Protein AF-A0A5Q4DQV7-F1 (afdb_monomer)

Mean predicted aligned error: 8.83 Å

Radius of gyration: 20.92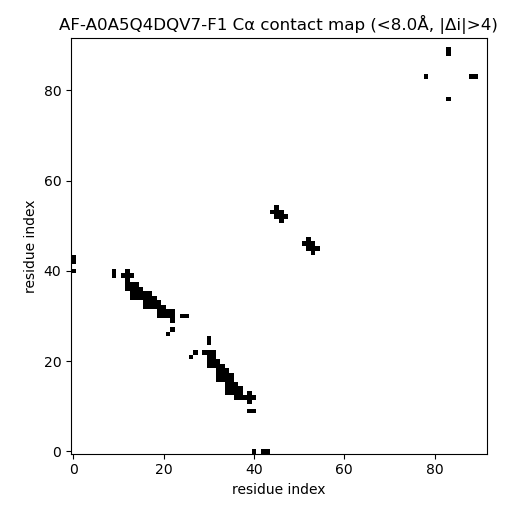 Å; Cα contacts (8 Å, |Δi|>4): 61; chains: 1; bounding box: 33×40×51 Å

Foldseek 3Di:
DDDDPC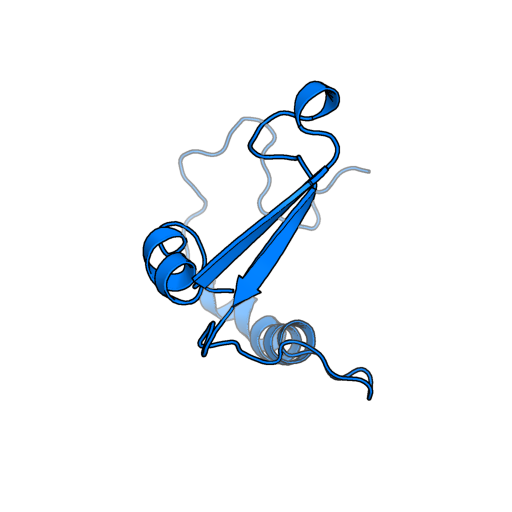CVVLCVQFPDFPDWAPCVPQNDPGIDTDTDGHPRDDDDCQADPVGDGVCVVVCVVCVVCVVVVCPPPDPDPPDDVPDDPDPVSDDD

Secondary structure (DSSP, 8-state):
---TTTHHHHGGGEEEEEEEESHHHHHHHHSEEEEEESS-------B-TTS-BHHHHHHHHHHTTHHHHHTTPPPPTTPPTT----TT----

Solvent-accessible surface area (backbone atoms only — not comparable to full-atom values): 6151 Å² total; per-residue (Å²): 124,78,65,91,84,40,64,73,65,4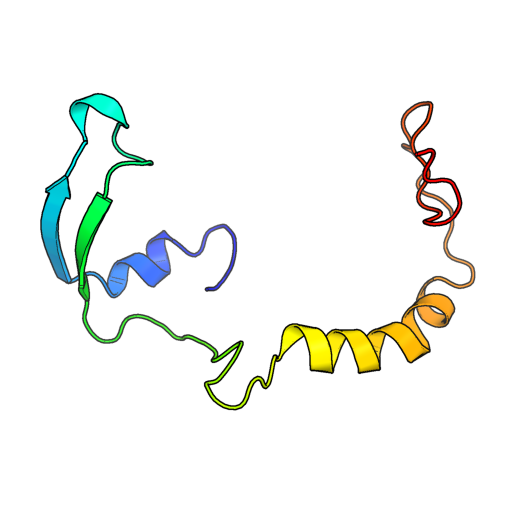6,48,69,14,52,77,42,80,78,46,76,44,57,48,88,85,51,31,89,91,64,29,50,74,43,69,44,67,54,88,60,56,89,78,78,86,51,61,55,96,87,70,52,42,51,65,61,57,50,47,57,67,44,62,80,47,49,67,69,74,53,60,90,61,78,77,77,89,83,64,55,94,90,64,70,92,52,84,85,70,69,77,131

Nearest PDB structures (foldseek):
  7xky-assembly1_B  TM=9.027E-01  e=2.583E-03  Methanocaldococcus jannaschii
  5dni-assembly2_B  TM=9.304E-01  e=2.704E-02  Methanocaldococcus jannaschii DSM 2661

Structure (mmCIF, N/CA/C/O backbone):
data_AF-A0A5Q4DQV7-F1
#
_entry.id   AF-A0A5Q4DQV7-F1
#
loop_
_atom_site.group_PDB
_atom_site.id
_atom_site.type_symbol
_atom_site.label_atom_id
_atom_site.label_alt_id
_atom_site.label_comp_id
_atom_site.label_asym_id
_atom_site.label_entity_id
_atom_site.label_seq_id
_atom_site.pdbx_PDB_ins_code
_atom_site.Cartn_x
_atom_site.Cartn_y
_atom_site.Cartn_z
_atom_site.occupancy
_atom_site.B_iso_or_equiv
_atom_site.auth_seq_id
_atom_site.auth_comp_id
_atom_site.auth_asym_id
_atom_site.auth_atom_id
_atom_site.pdbx_PDB_model_num
ATOM 1 N N . THR A 1 1 ? -3.129 -2.293 0.610 1.00 60.03 1 THR A N 1
ATOM 2 C CA . THR A 1 1 ? -1.735 -2.789 0.681 1.00 60.03 1 THR A CA 1
ATOM 3 C C . THR A 1 1 ? -1.273 -2.714 2.122 1.00 60.03 1 THR A C 1
ATOM 5 O O . THR A 1 1 ? -1.900 -2.004 2.901 1.00 60.03 1 THR A O 1
ATOM 8 N N . VAL A 1 2 ? -0.250 -3.472 2.522 1.00 62.38 2 VAL A N 1
ATOM 9 C CA . VAL A 1 2 ? 0.309 -3.312 3.875 1.00 62.38 2 VAL A CA 1
ATOM 10 C C . VAL A 1 2 ? 1.043 -1.964 3.932 1.00 62.38 2 VAL A C 1
ATOM 12 O O . VAL A 1 2 ? 1.669 -1.566 2.951 1.00 62.38 2 VAL A O 1
ATOM 15 N N . GLY A 1 3 ? 0.889 -1.225 5.033 1.00 63.91 3 GLY A N 1
ATOM 16 C CA . GLY A 1 3 ? 1.464 0.111 5.213 1.00 63.91 3 GLY A CA 1
ATOM 17 C C . GLY A 1 3 ? 2.991 0.120 5.369 1.00 63.91 3 GLY A C 1
ATOM 18 O O . GLY A 1 3 ? 3.651 -0.913 5.230 1.00 63.91 3 GLY A O 1
ATOM 19 N N . TYR A 1 4 ? 3.523 1.321 5.627 1.00 55.78 4 TYR A N 1
ATOM 20 C CA . TYR A 1 4 ? 4.936 1.715 5.737 1.00 55.78 4 TYR A CA 1
ATOM 21 C C . TYR A 1 4 ? 5.945 0.583 6.016 1.00 55.78 4 TYR A C 1
ATOM 23 O O . TYR A 1 4 ? 5.803 -0.197 6.952 1.00 55.78 4 TYR A O 1
ATOM 31 N N . GLY A 1 5 ? 7.008 0.527 5.205 1.00 64.88 5 GLY A N 1
ATOM 32 C CA . GLY A 1 5 ? 8.130 -0.410 5.368 1.00 64.88 5 GLY A CA 1
ATOM 33 C C . GLY A 1 5 ? 8.002 -1.730 4.600 1.00 64.88 5 GLY A C 1
ATOM 34 O O . GLY A 1 5 ? 9.005 -2.394 4.354 1.00 64.88 5 GLY A O 1
ATOM 35 N N . THR A 1 6 ? 6.808 -2.093 4.125 1.00 72.12 6 THR A N 1
ATOM 36 C CA . THR A 1 6 ? 6.607 -3.341 3.359 1.00 72.12 6 THR A CA 1
ATOM 37 C C . THR A 1 6 ? 6.852 -3.216 1.854 1.00 72.12 6 THR A C 1
ATOM 39 O O . THR A 1 6 ? 6.800 -4.222 1.150 1.00 72.12 6 THR A O 1
ATOM 42 N N . GLY A 1 7 ? 7.199 -2.026 1.348 1.00 75.06 7 GLY A N 1
ATOM 43 C CA . GLY A 1 7 ? 7.486 -1.805 -0.076 1.00 75.06 7 GLY A CA 1
ATOM 44 C C . GLY A 1 7 ? 8.586 -2.722 -0.627 1.00 75.06 7 GLY A C 1
ATOM 45 O O . GLY A 1 7 ? 8.435 -3.270 -1.713 1.00 75.06 7 GLY A O 1
ATOM 46 N N . ALA A 1 8 ? 9.636 -2.990 0.157 1.00 78.19 8 ALA A N 1
ATOM 47 C CA . ALA A 1 8 ? 10.696 -3.929 -0.227 1.00 78.19 8 ALA A CA 1
ATOM 48 C C . ALA A 1 8 ? 10.225 -5.398 -0.264 1.00 78.19 8 ALA A C 1
ATOM 50 O O . ALA A 1 8 ? 10.714 -6.189 -1.068 1.00 78.19 8 ALA A O 1
ATOM 51 N N . LEU A 1 9 ? 9.268 -5.776 0.590 1.00 82.38 9 LEU A N 1
ATOM 52 C CA . LEU A 1 9 ? 8.691 -7.124 0.607 1.00 82.38 9 LEU A CA 1
ATOM 53 C C . LEU A 1 9 ? 7.712 -7.319 -0.552 1.00 82.38 9 LEU A C 1
ATOM 55 O O . LEU A 1 9 ? 7.804 -8.316 -1.262 1.00 82.38 9 LEU A O 1
ATOM 59 N N . LEU A 1 10 ? 6.824 -6.349 -0.777 1.00 80.88 10 LEU A N 1
ATOM 60 C CA . LEU A 1 10 ? 5.874 -6.357 -1.891 1.00 80.88 10 LEU A CA 1
ATOM 61 C C . LEU A 1 10 ? 6.587 -6.244 -3.244 1.00 80.88 10 LEU A C 1
ATOM 63 O O . LEU A 1 10 ? 6.155 -6.865 -4.213 1.00 80.88 10 LEU A O 1
ATOM 67 N N . GLY A 1 11 ? 7.718 -5.534 -3.291 1.00 83.12 11 GLY A N 1
ATOM 68 C CA . GLY A 1 11 ? 8.582 -5.442 -4.465 1.00 83.12 11 GLY A CA 1
ATOM 69 C C . GLY A 1 11 ? 9.101 -6.795 -4.960 1.00 83.12 11 GLY A C 1
ATOM 70 O O . GLY A 1 11 ? 9.402 -6.921 -6.138 1.00 83.12 11 GLY A O 1
ATOM 71 N N . ARG A 1 12 ? 9.127 -7.845 -4.122 1.00 87.19 12 ARG A N 1
ATOM 72 C CA . ARG A 1 12 ? 9.493 -9.209 -4.558 1.00 87.19 12 ARG A CA 1
ATOM 73 C C . ARG A 1 12 ? 8.516 -9.807 -5.570 1.00 87.19 12 ARG A C 1
ATOM 75 O O . ARG A 1 12 ? 8.884 -10.734 -6.279 1.00 87.19 12 ARG A O 1
ATOM 82 N N . GLY A 1 13 ? 7.282 -9.306 -5.611 1.00 92.06 13 GLY A N 1
ATOM 83 C CA . GLY A 1 13 ? 6.294 -9.704 -6.610 1.00 92.06 13 GLY A CA 1
ATOM 84 C C . GLY A 1 13 ? 6.503 -9.042 -7.972 1.00 92.06 13 GLY A C 1
ATOM 85 O O . GLY A 1 13 ? 5.797 -9.398 -8.910 1.00 92.06 13 GLY A O 1
ATOM 86 N N . VAL A 1 14 ? 7.429 -8.083 -8.093 1.00 94.81 14 VAL A N 1
ATOM 87 C CA . VAL A 1 14 ? 7.762 -7.410 -9.352 1.00 94.81 14 VAL A CA 1
ATOM 88 C C . VAL A 1 14 ? 8.812 -8.224 -10.101 1.00 94.81 14 VAL A C 1
ATOM 90 O O . VAL A 1 14 ? 9.930 -8.392 -9.625 1.00 94.81 14 VAL A O 1
ATOM 93 N N . GLU A 1 15 ? 8.468 -8.699 -11.294 1.00 96.19 15 GLU A N 1
ATOM 94 C CA . GLU A 1 15 ? 9.400 -9.431 -12.158 1.00 96.19 15 GLU A CA 1
ATOM 95 C C . GLU A 1 15 ? 10.166 -8.498 -13.094 1.00 96.19 15 GLU A C 1
ATOM 97 O O . GLU A 1 15 ? 11.346 -8.719 -13.364 1.00 96.19 15 GLU A O 1
ATOM 102 N N . LYS A 1 16 ? 9.492 -7.468 -13.626 1.00 97.56 16 LYS A N 1
ATOM 103 C CA . LYS A 1 16 ? 10.079 -6.567 -14.621 1.00 97.56 16 LYS A CA 1
ATOM 104 C C . LYS A 1 16 ? 9.374 -5.213 -14.667 1.00 97.56 16 LYS A C 1
ATOM 106 O O . LYS A 1 16 ? 8.148 -5.146 -14.623 1.00 97.56 16 LYS A O 1
ATOM 111 N N . VAL A 1 17 ? 10.152 -4.147 -14.843 1.00 97.19 17 VAL A N 1
ATOM 112 C CA . VAL A 1 17 ? 9.649 -2.842 -15.295 1.00 97.19 17 VAL A CA 1
ATOM 113 C C . VAL A 1 17 ? 9.578 -2.866 -16.821 1.00 97.19 17 VAL A C 1
ATOM 115 O O . VAL A 1 17 ? 10.602 -3.010 -17.487 1.00 97.19 17 VAL A O 1
ATOM 118 N N . GLU A 1 18 ? 8.373 -2.778 -17.375 1.00 98.31 18 GLU A N 1
ATOM 119 C CA . GLU A 1 18 ? 8.146 -2.812 -18.825 1.00 98.31 18 GLU A CA 1
ATOM 120 C C . GLU A 1 18 ? 8.279 -1.428 -19.459 1.00 98.31 18 GLU A C 1
ATOM 122 O O . GLU A 1 18 ? 8.774 -1.314 -20.577 1.00 98.31 18 GLU A O 1
ATOM 127 N N . ALA A 1 19 ? 7.853 -0.383 -18.746 1.00 98.44 19 ALA A N 1
ATOM 128 C CA . ALA A 1 19 ? 7.949 1.001 -19.193 1.00 98.44 19 ALA A CA 1
ATOM 129 C C . ALA A 1 19 ? 7.854 1.980 -18.015 1.00 98.44 19 ALA A C 1
ATOM 131 O O . ALA A 1 19 ? 7.309 1.653 -16.956 1.00 98.44 19 ALA A O 1
ATOM 132 N N . VAL A 1 20 ? 8.352 3.198 -18.239 1.00 98.25 20 VAL A N 1
ATOM 133 C CA . VAL A 1 20 ? 8.175 4.355 -17.355 1.00 98.25 20 VAL A CA 1
ATOM 134 C C . VAL A 1 20 ? 7.748 5.542 -18.214 1.00 98.25 20 VAL A C 1
ATOM 136 O O . VAL A 1 20 ? 8.415 5.859 -19.198 1.00 98.25 20 VAL A O 1
ATOM 139 N N . HIS A 1 21 ? 6.643 6.186 -17.850 1.00 98.25 21 HIS A N 1
ATOM 140 C CA . HIS A 1 21 ? 6.110 7.361 -18.539 1.00 98.25 21 HIS A CA 1
ATOM 141 C C . HIS A 1 21 ? 6.192 8.597 -17.632 1.00 98.25 21 HIS A C 1
ATOM 143 O O . HIS A 1 21 ? 5.968 8.492 -16.426 1.00 98.25 21 HIS A O 1
ATOM 149 N N . TRP A 1 22 ? 6.490 9.760 -18.223 1.00 98.31 22 TRP A N 1
ATOM 150 C CA . TRP A 1 22 ? 6.573 11.074 -17.553 1.00 98.31 22 TRP A CA 1
ATOM 151 C C . TRP A 1 22 ? 7.663 11.209 -16.478 1.00 98.31 22 TRP A C 1
ATOM 153 O O . TRP A 1 22 ? 7.504 11.919 -15.485 1.00 98.31 22 TRP A O 1
ATOM 163 N N . ASN A 1 23 ? 8.776 10.491 -16.638 1.00 97.56 23 ASN A N 1
ATOM 164 C CA . ASN A 1 23 ? 9.872 10.530 -15.670 1.00 97.56 23 ASN A CA 1
ATOM 165 C C . ASN A 1 23 ? 10.584 11.892 -15.620 1.00 97.56 23 ASN A C 1
ATOM 167 O O . ASN A 1 23 ? 11.064 12.276 -14.559 1.00 97.56 23 ASN A O 1
ATOM 171 N N . GLU A 1 24 ? 10.666 12.616 -16.737 1.00 97.50 24 GLU A N 1
ATOM 172 C CA . GLU A 1 24 ? 11.344 13.918 -16.776 1.00 97.50 24 GLU A CA 1
ATOM 173 C C . GLU A 1 24 ? 10.522 15.001 -16.065 1.00 97.50 24 GLU A C 1
ATOM 175 O O . GLU A 1 24 ? 11.078 15.823 -15.342 1.00 97.50 24 GLU A O 1
ATOM 180 N N . GLU A 1 25 ? 9.198 14.966 -16.215 1.00 97.94 25 GLU A N 1
ATOM 181 C CA . GLU A 1 25 ? 8.277 15.962 -15.670 1.00 97.94 25 GLU A CA 1
ATOM 182 C C . GLU A 1 25 ? 7.902 15.691 -14.209 1.00 97.94 25 GLU A C 1
ATOM 184 O O . GLU A 1 25 ? 7.740 16.633 -13.434 1.00 97.94 25 GLU A O 1
ATOM 189 N N . LEU A 1 26 ? 7.742 14.416 -13.831 1.00 98.00 26 LEU A N 1
ATOM 190 C CA . LEU A 1 26 ? 7.232 14.010 -12.513 1.00 98.00 26 LEU A CA 1
ATOM 191 C C . LEU A 1 26 ? 8.305 13.384 -11.608 1.00 98.00 26 LEU A C 1
ATOM 193 O O . LEU A 1 26 ? 8.108 13.246 -10.400 1.00 98.00 26 LEU A O 1
ATOM 197 N N . GLY A 1 27 ? 9.450 12.996 -12.168 1.00 97.00 27 GLY A N 1
ATOM 198 C CA . GLY A 1 27 ? 10.506 12.308 -11.434 1.00 97.00 27 GLY A CA 1
ATOM 199 C C . GLY A 1 27 ? 10.145 10.878 -11.011 1.00 97.00 27 GLY A C 1
ATOM 200 O O . GLY A 1 27 ? 9.029 10.384 -11.186 1.00 97.00 27 GLY A O 1
ATOM 201 N N . LEU A 1 28 ? 11.121 10.207 -10.393 1.00 95.00 28 LEU A N 1
ATOM 202 C CA . LEU A 1 28 ? 11.094 8.769 -10.095 1.00 95.00 28 LEU A CA 1
ATOM 203 C C . LEU A 1 28 ? 9.837 8.304 -9.333 1.00 95.00 28 LEU A C 1
ATOM 205 O O . LEU A 1 28 ? 9.284 7.247 -9.634 1.00 95.00 28 LEU A O 1
ATOM 209 N N . ALA A 1 29 ? 9.407 9.072 -8.327 1.00 93.88 29 ALA A N 1
ATOM 210 C CA . ALA A 1 29 ? 8.360 8.661 -7.392 1.00 93.88 29 ALA A CA 1
ATOM 211 C C . ALA A 1 29 ? 6.931 8.869 -7.920 1.00 93.88 29 ALA A C 1
ATOM 213 O O . 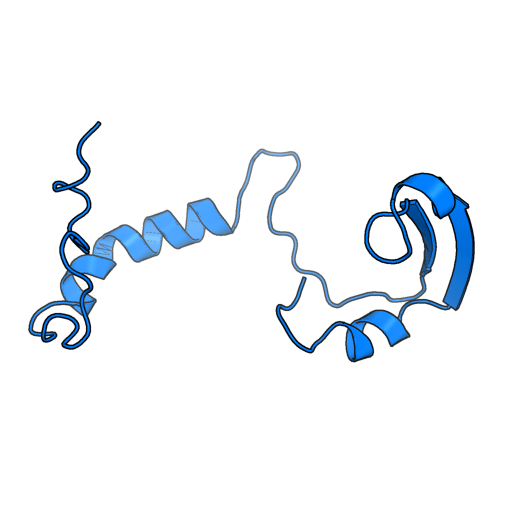ALA A 1 29 ? 6.018 8.194 -7.450 1.00 93.88 29 ALA A O 1
ATOM 214 N N . GLN A 1 30 ? 6.733 9.805 -8.853 1.00 96.81 30 GLN A N 1
ATOM 215 C CA . GLN A 1 30 ? 5.404 10.196 -9.342 1.00 96.81 30 GLN A CA 1
ATOM 216 C C . GLN A 1 30 ? 5.157 9.811 -10.807 1.00 96.81 30 GLN A C 1
ATOM 218 O O . GLN A 1 30 ? 4.012 9.857 -11.253 1.00 96.81 30 GLN A O 1
ATOM 223 N N . ALA A 1 31 ? 6.196 9.407 -11.546 1.00 98.12 31 ALA A N 1
ATOM 224 C CA . ALA A 1 31 ? 6.064 8.844 -12.886 1.00 98.12 31 ALA A CA 1
ATOM 225 C C . ALA A 1 31 ? 5.109 7.635 -12.917 1.00 98.12 31 ALA A C 1
ATOM 227 O O . ALA A 1 31 ? 4.914 6.937 -11.918 1.00 98.12 31 ALA A O 1
ATOM 228 N N . MET A 1 32 ? 4.535 7.348 -14.085 1.00 97.94 32 MET A N 1
ATOM 229 C CA . MET A 1 32 ? 3.697 6.163 -14.272 1.00 97.94 32 MET A CA 1
ATOM 230 C C . MET A 1 32 ? 4.567 4.957 -14.629 1.00 97.94 32 MET A C 1
ATOM 232 O O . MET A 1 32 ? 5.278 4.966 -15.633 1.00 97.94 32 MET A O 1
ATOM 236 N N . TRP A 1 33 ? 4.464 3.897 -13.830 1.00 97.25 33 TRP A N 1
ATOM 237 C CA . TRP A 1 33 ? 5.234 2.667 -14.005 1.00 97.25 33 TRP A CA 1
ATOM 238 C C . TRP A 1 33 ? 4.359 1.544 -14.552 1.00 97.25 33 TRP A C 1
ATOM 240 O O . TRP A 1 33 ? 3.339 1.196 -13.957 1.00 97.25 33 TRP A O 1
ATOM 250 N N . VAL A 1 34 ? 4.7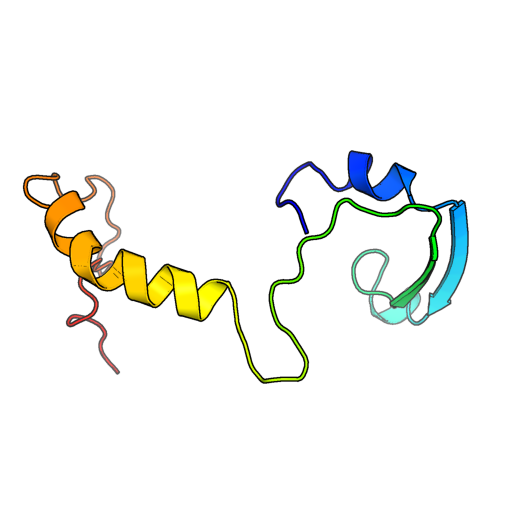95 0.928 -15.651 1.00 97.88 34 VAL A N 1
ATOM 251 C CA . VAL A 1 34 ? 4.204 -0.314 -16.158 1.00 97.88 34 VAL A CA 1
ATOM 252 C C . VAL A 1 34 ? 5.038 -1.473 -15.636 1.00 97.88 34 VAL A C 1
ATOM 254 O O . VAL A 1 34 ? 6.212 -1.614 -15.982 1.00 97.88 34 VAL A O 1
ATOM 257 N N . ILE A 1 35 ? 4.439 -2.295 -14.778 1.00 96.81 35 ILE A N 1
ATOM 258 C CA . ILE A 1 35 ? 5.152 -3.330 -14.031 1.00 96.81 35 ILE A CA 1
ATOM 259 C C . ILE A 1 35 ? 4.529 -4.697 -14.306 1.00 96.81 35 ILE A C 1
ATOM 261 O O . ILE A 1 35 ? 3.323 -4.886 -14.148 1.00 96.81 35 ILE A 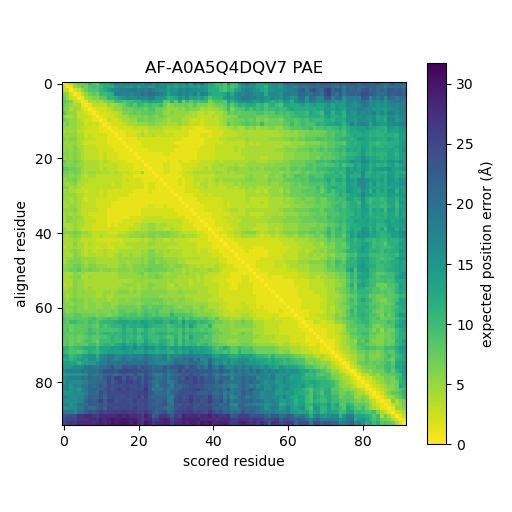O 1
ATOM 265 N N . ARG A 1 36 ? 5.367 -5.667 -14.681 1.00 97.81 36 ARG A N 1
ATOM 266 C CA . ARG A 1 36 ? 5.000 -7.082 -14.704 1.00 97.81 36 ARG A CA 1
ATOM 267 C C . ARG A 1 36 ? 5.163 -7.663 -13.308 1.00 97.81 36 ARG A C 1
ATOM 269 O O . ARG A 1 36 ? 6.256 -7.625 -12.739 1.00 97.81 36 ARG A O 1
ATOM 276 N N . CYS A 1 37 ? 4.087 -8.249 -12.801 1.00 95.75 37 CYS A N 1
ATOM 277 C CA . CYS A 1 37 ? 4.043 -8.836 -11.472 1.00 95.75 37 CYS A CA 1
ATOM 278 C C . CYS A 1 37 ? 3.702 -10.328 -11.524 1.00 95.75 37 CYS A C 1
ATOM 280 O O . CYS A 1 37 ? 2.900 -10.758 -12.351 1.00 95.75 37 CYS A O 1
ATOM 282 N N . ASN A 1 38 ? 4.240 -11.100 -10.582 1.00 95.69 38 ASN A N 1
ATOM 283 C CA . ASN A 1 38 ? 3.919 -12.509 -10.384 1.00 95.69 38 ASN A CA 1
ATOM 284 C C . ASN A 1 38 ? 3.699 -12.785 -8.898 1.00 95.69 38 ASN A C 1
ATOM 286 O O . ASN A 1 38 ? 4.543 -12.467 -8.062 1.00 95.69 38 ASN A O 1
ATOM 290 N N . LYS A 1 39 ? 2.530 -13.351 -8.569 1.00 93.50 39 LYS A N 1
ATOM 291 C CA . LYS A 1 39 ? 2.091 -13.615 -7.185 1.00 93.50 39 LYS A CA 1
ATOM 292 C C . LYS A 1 39 ? 2.260 -12.404 -6.251 1.00 93.50 39 LYS A C 1
ATOM 294 O O . LYS A 1 39 ? 2.599 -12.560 -5.079 1.00 93.50 39 LYS A O 1
ATOM 299 N N . MET A 1 40 ? 2.024 -11.194 -6.760 1.00 91.19 40 MET A N 1
ATOM 300 C CA . MET A 1 40 ? 2.121 -9.984 -5.948 1.00 91.19 40 MET A CA 1
ATOM 301 C C . MET A 1 40 ? 0.996 -9.939 -4.913 1.00 91.19 40 MET A C 1
ATOM 303 O O . MET A 1 40 ? -0.171 -10.149 -5.238 1.00 91.19 40 MET A O 1
ATOM 307 N N . GLY A 1 41 ? 1.363 -9.683 -3.660 1.00 88.44 41 GLY A N 1
ATOM 308 C CA . GLY A 1 41 ? 0.450 -9.734 -2.528 1.00 88.44 41 GLY A CA 1
ATOM 309 C C . GLY A 1 41 ? 1.163 -10.158 -1.240 1.00 88.44 41 GLY A C 1
ATOM 310 O O . GLY A 1 41 ? 2.391 -10.083 -1.167 1.00 88.44 41 GLY A O 1
ATOM 311 N N . PRO A 1 42 ? 0.412 -10.604 -0.219 1.00 89.94 42 PRO A N 1
ATOM 312 C CA . PRO A 1 42 ? -1.041 -10.794 -0.225 1.00 89.94 42 PRO A CA 1
ATOM 313 C C . PRO A 1 42 ? -1.815 -9.468 -0.278 1.00 89.94 42 PRO A C 1
ATOM 315 O O . PRO A 1 42 ? -1.379 -8.453 0.268 1.00 89.94 42 PRO A O 1
ATOM 318 N N . PHE A 1 43 ? -2.984 -9.485 -0.922 1.00 89.75 43 PHE A N 1
ATOM 319 C CA . PHE A 1 43 ? -3.933 -8.371 -0.936 1.00 89.75 43 PHE A CA 1
ATOM 320 C C . PHE A 1 43 ? -5.242 -8.777 -0.261 1.00 89.75 43 PHE A C 1
ATOM 322 O O . PHE A 1 43 ? -5.629 -9.942 -0.292 1.00 89.75 43 PHE A O 1
ATOM 329 N N . ILE A 1 44 ? -5.918 -7.799 0.337 1.00 91.94 44 ILE A N 1
ATOM 330 C CA . ILE A 1 44 ? -7.257 -7.950 0.908 1.00 91.94 44 ILE A CA 1
ATOM 331 C C . ILE A 1 44 ? -8.207 -7.134 0.039 1.00 91.94 44 ILE A C 1
ATOM 333 O O . ILE A 1 44 ? -7.904 -5.985 -0.293 1.00 91.94 44 ILE A O 1
ATOM 337 N N . VAL A 1 45 ? -9.345 -7.726 -0.316 1.00 94.31 45 VAL A N 1
ATOM 338 C CA . VAL A 1 45 ? -10.424 -7.028 -1.017 1.00 94.31 45 VAL A CA 1
ATOM 339 C C . VAL A 1 45 ? -11.090 -6.083 -0.021 1.00 94.31 45 VAL A C 1
ATOM 341 O O . VAL A 1 45 ? -11.778 -6.521 0.896 1.00 94.31 45 VAL A O 1
ATOM 344 N N . ALA A 1 46 ? -10.810 -4.788 -0.159 1.00 95.19 46 ALA A N 1
ATOM 345 C CA . ALA A 1 46 ? -11.385 -3.762 0.704 1.00 95.19 46 ALA A CA 1
ATOM 346 C C . ALA A 1 46 ? -12.781 -3.328 0.246 1.00 95.19 46 ALA A C 1
ATOM 348 O O . ALA A 1 46 ? -13.593 -2.963 1.088 1.00 95.19 46 ALA A O 1
ATOM 349 N N . SER A 1 47 ? -13.059 -3.391 -1.057 1.00 96.62 47 SER A N 1
ATOM 350 C CA . SER A 1 47 ? -14.370 -3.089 -1.629 1.00 96.62 47 SER A CA 1
ATOM 351 C C . SER A 1 47 ? -14.651 -3.978 -2.833 1.00 96.62 47 SER A C 1
ATOM 353 O O . SER A 1 47 ? -13.705 -4.462 -3.463 1.00 96.62 47 SER A O 1
ATOM 355 N N . ASP A 1 48 ? -15.926 -4.183 -3.155 1.00 96.50 48 ASP A N 1
ATOM 356 C CA . ASP A 1 48 ? -16.355 -5.004 -4.288 1.00 96.50 48 ASP A CA 1
ATOM 357 C C . ASP A 1 48 ? -17.313 -4.271 -5.251 1.00 96.50 48 ASP A C 1
ATOM 359 O O . ASP A 1 48 ? -17.614 -3.088 -5.092 1.00 96.50 48 ASP A O 1
ATOM 363 N N . MET A 1 49 ? -17.763 -4.973 -6.298 1.00 97.38 49 MET A N 1
ATOM 364 C CA . MET A 1 49 ? -18.677 -4.420 -7.311 1.00 97.38 49 MET A CA 1
ATOM 365 C C . MET A 1 49 ? -20.136 -4.319 -6.841 1.00 97.38 49 MET A C 1
ATOM 367 O O . MET A 1 49 ? -20.943 -3.707 -7.536 1.00 97.38 49 MET A O 1
ATOM 371 N N . ASN A 1 50 ? -20.481 -4.907 -5.694 1.00 97.50 50 ASN A N 1
ATOM 372 C CA . ASN A 1 50 ? -21.812 -4.799 -5.098 1.00 97.50 50 ASN A CA 1
ATOM 373 C C . ASN A 1 50 ? -21.951 -3.527 -4.248 1.00 97.50 50 ASN A C 1
ATOM 375 O O . ASN A 1 50 ? -23.050 -3.206 -3.804 1.00 97.50 50 ASN A O 1
ATOM 379 N N . GLY A 1 51 ? -20.850 -2.796 -4.046 1.00 96.19 51 GLY A N 1
ATOM 380 C CA . GLY A 1 51 ? -20.792 -1.624 -3.179 1.00 96.19 51 GLY A CA 1
ATOM 381 C C . GLY A 1 51 ? -20.412 -1.958 -1.737 1.00 96.19 51 GLY A C 1
ATOM 382 O O . GLY A 1 51 ? -20.422 -1.059 -0.901 1.00 96.19 51 GLY A O 1
ATOM 383 N N . ASP A 1 52 ? -20.040 -3.207 -1.434 1.00 97.12 52 ASP A N 1
ATOM 384 C CA . ASP A 1 52 ? -19.594 -3.567 -0.092 1.00 97.12 52 ASP A CA 1
ATOM 385 C C . ASP A 1 52 ? -18.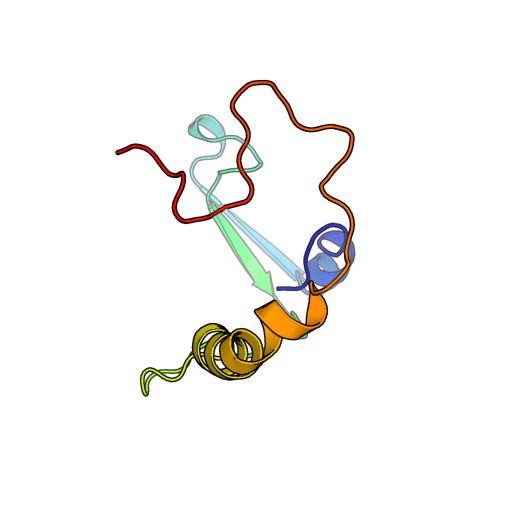220 -2.949 0.192 1.00 97.12 52 ASP A C 1
ATOM 387 O O . ASP A 1 52 ? -17.318 -2.974 -0.649 1.00 97.12 52 ASP A O 1
ATOM 391 N N . CYS A 1 53 ? -18.037 -2.413 1.403 1.00 97.19 53 CYS A N 1
ATOM 392 C CA . CYS A 1 53 ? -16.791 -1.790 1.843 1.00 97.19 53 CYS A CA 1
ATOM 393 C C . CYS A 1 53 ? -16.382 -2.273 3.241 1.00 97.19 53 CYS A C 1
ATOM 395 O O . CYS A 1 53 ? -17.081 -2.067 4.235 1.00 97.19 53 CYS A O 1
ATOM 397 N N . LEU A 1 54 ? -15.196 -2.880 3.335 1.00 95.88 54 LEU A N 1
ATOM 398 C CA . LEU A 1 54 ? -14.592 -3.357 4.577 1.00 95.88 54 LEU A CA 1
ATOM 399 C C . LEU A 1 54 ? -14.447 -2.226 5.601 1.00 95.88 54 LEU A C 1
ATOM 401 O O . LEU A 1 54 ? -14.760 -2.422 6.771 1.00 95.88 54 LEU A O 1
ATOM 405 N N . PHE A 1 55 ? -13.991 -1.047 5.171 1.00 94.25 55 PHE A N 1
ATOM 406 C CA . PHE A 1 55 ? -13.778 0.084 6.075 1.00 94.25 55 PHE A CA 1
ATOM 407 C C . PHE A 1 55 ? -15.088 0.620 6.637 1.00 94.25 55 PHE A C 1
ATOM 409 O O . PHE A 1 55 ? -15.173 0.851 7.836 1.00 94.25 55 PHE A O 1
ATOM 416 N N . GLU A 1 56 ? -16.112 0.780 5.801 1.00 95.44 56 GLU A N 1
ATOM 417 C CA . GLU A 1 56 ? -17.433 1.231 6.245 1.00 95.44 56 GLU A CA 1
ATOM 418 C C . GLU A 1 56 ? -18.041 0.246 7.247 1.00 95.44 56 GLU A C 1
ATOM 420 O O . GLU A 1 56 ? -18.439 0.637 8.346 1.00 95.44 56 GLU A O 1
ATOM 4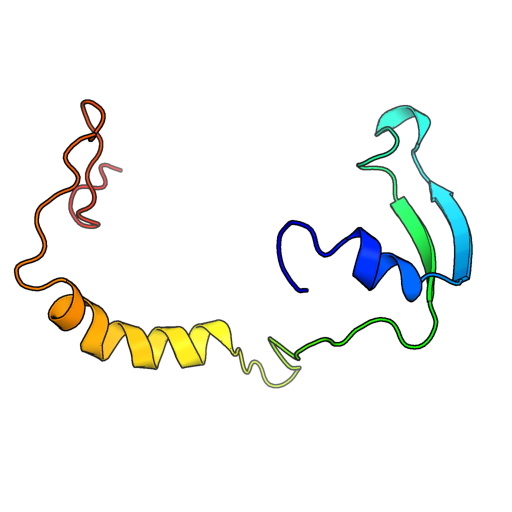25 N N . ARG A 1 57 ? -18.002 -1.051 6.917 1.00 94.94 57 ARG A N 1
ATOM 426 C CA . ARG A 1 57 ? -18.493 -2.128 7.780 1.00 94.94 57 ARG A CA 1
ATOM 427 C C . ARG A 1 57 ? -17.802 -2.147 9.141 1.00 94.94 57 ARG A C 1
ATOM 429 O O . ARG A 1 57 ? -18.469 -2.284 10.164 1.00 94.94 57 ARG A O 1
ATOM 436 N N . GLU A 1 58 ? -16.472 -2.073 9.172 1.00 95.06 58 GLU A N 1
ATOM 437 C CA . GLU A 1 58 ? -15.734 -2.101 10.438 1.00 95.06 58 GLU A CA 1
ATOM 438 C C . GLU A 1 58 ? -15.873 -0.784 11.210 1.00 95.06 58 GLU A C 1
ATOM 440 O O . GLU A 1 58 ? -16.039 -0.815 12.429 1.00 95.06 58 GLU A O 1
ATOM 445 N N . ASN A 1 59 ? -15.912 0.364 10.527 1.00 94.12 59 ASN A N 1
ATOM 446 C CA . ASN A 1 59 ? -16.160 1.655 11.168 1.00 94.12 59 ASN A CA 1
ATOM 447 C C . ASN A 1 59 ? -17.529 1.700 11.845 1.00 94.12 59 ASN A C 1
ATOM 449 O O . ASN A 1 59 ? -17.613 2.221 12.955 1.00 94.12 59 ASN A O 1
ATOM 453 N N . ALA A 1 60 ? -18.575 1.135 11.233 1.00 94.31 60 ALA A N 1
ATOM 454 C CA . ALA A 1 60 ? -19.902 1.062 11.842 1.00 94.31 60 ALA A CA 1
ATOM 455 C C . ALA A 1 60 ? -19.857 0.305 13.183 1.00 94.31 60 ALA A C 1
ATOM 457 O O . ALA A 1 60 ? -20.252 0.852 14.210 1.00 94.31 60 ALA A O 1
ATOM 458 N N . LYS A 1 61 ? -19.251 -0.891 13.207 1.00 93.62 61 LYS A N 1
ATOM 459 C CA . LYS A 1 61 ? -19.098 -1.706 14.430 1.00 93.62 61 LYS A CA 1
ATOM 460 C C . LYS A 1 61 ? -18.259 -1.020 15.510 1.00 93.62 61 LYS A C 1
ATOM 462 O O . LYS A 1 61 ? -18.546 -1.130 16.700 1.00 93.62 61 LYS A O 1
ATOM 467 N N . ILE A 1 62 ? -17.173 -0.357 15.107 1.00 93.12 62 ILE A N 1
ATOM 468 C CA . ILE A 1 62 ? -16.258 0.314 16.037 1.00 93.12 62 ILE A CA 1
ATOM 469 C C . ILE A 1 62 ? -16.925 1.556 16.631 1.00 93.12 62 ILE A C 1
ATOM 471 O O . ILE A 1 62 ? -16.825 1.779 17.838 1.00 93.12 62 ILE A O 1
ATOM 475 N N . SER A 1 63 ? -17.628 2.341 15.810 1.00 91.38 63 SER A N 1
ATOM 476 C CA . SER A 1 63 ? -18.268 3.599 16.217 1.00 91.38 63 SER A CA 1
ATOM 477 C C . SER A 1 63 ? -19.259 3.416 17.363 1.00 91.38 63 SER A C 1
ATOM 479 O O . SER A 1 63 ? -19.350 4.286 18.224 1.00 91.38 63 SER A O 1
ATOM 481 N N . GLU A 1 64 ? -19.929 2.264 17.438 1.00 92.19 64 GLU A N 1
ATOM 482 C CA . GLU A 1 64 ? -20.839 1.927 18.540 1.00 92.19 64 GLU A CA 1
ATOM 483 C C . GLU A 1 64 ? -20.154 1.914 19.915 1.00 92.19 64 GLU A C 1
ATOM 485 O O . GLU A 1 64 ? -20.786 2.190 20.930 1.00 92.19 64 GLU A O 1
ATOM 490 N N . ASN A 1 65 ? -18.861 1.579 19.968 1.00 90.50 65 ASN A N 1
ATOM 491 C CA . ASN A 1 65 ? -18.150 1.325 21.222 1.00 90.50 65 ASN A CA 1
ATOM 492 C C . ASN A 1 65 ? -16.928 2.223 21.436 1.00 90.50 65 ASN A C 1
ATOM 494 O O . ASN A 1 65 ? -16.336 2.182 22.515 1.00 90.50 65 ASN A O 1
ATOM 498 N N . ILE A 1 66 ? -16.537 3.027 20.443 1.00 89.19 66 ILE A N 1
ATOM 499 C CA . ILE A 1 66 ? -15.292 3.798 20.492 1.00 89.19 66 ILE A CA 1
ATOM 500 C C . ILE A 1 66 ? -15.269 4.775 21.671 1.00 89.19 66 ILE A C 1
ATOM 502 O O . ILE A 1 66 ? -14.281 4.816 22.394 1.00 89.19 66 ILE A O 1
ATOM 506 N N . ALA A 1 67 ? -16.378 5.469 21.948 1.00 86.88 67 ALA A N 1
ATOM 507 C CA . ALA A 1 67 ? -16.475 6.412 23.064 1.00 86.88 67 ALA A CA 1
ATOM 508 C C . ALA A 1 67 ? -16.191 5.744 24.421 1.00 86.88 67 ALA A C 1
ATOM 510 O O . ALA A 1 67 ? -15.443 6.282 25.232 1.00 86.88 67 ALA A O 1
ATOM 511 N N . ARG A 1 68 ? -16.708 4.526 24.629 1.00 90.50 68 ARG A N 1
ATOM 512 C CA . ARG A 1 68 ? -16.471 3.745 25.852 1.00 90.50 68 ARG A CA 1
ATOM 513 C C . ARG A 1 68 ? -14.993 3.399 26.038 1.00 90.50 68 ARG A C 1
ATOM 515 O O . ARG A 1 68 ? -14.512 3.359 27.160 1.00 90.50 68 ARG A O 1
ATOM 522 N N . VAL A 1 69 ? -14.260 3.138 24.955 1.00 89.69 69 VAL A N 1
ATOM 523 C CA . VAL A 1 69 ? -12.825 2.804 25.033 1.00 89.69 69 VAL A CA 1
ATOM 524 C C . VAL A 1 69 ? -11.988 4.004 25.486 1.00 89.69 69 VAL A C 1
ATOM 526 O O . VAL A 1 69 ? -10.968 3.819 26.146 1.00 89.69 69 VAL A O 1
ATOM 529 N N . TYR A 1 70 ? -12.420 5.225 25.164 1.00 84.44 70 TYR A N 1
ATOM 530 C CA . TYR A 1 70 ? -11.735 6.456 25.564 1.00 84.44 70 TYR A CA 1
ATOM 531 C C . TYR A 1 70 ? -12.170 6.990 26.940 1.00 84.44 70 TYR A C 1
ATOM 533 O O . TYR A 1 70 ? -11.576 7.953 27.434 1.00 84.44 70 TYR A O 1
ATOM 541 N N . GLU A 1 71 ? -13.154 6.371 27.598 1.00 89.81 71 GLU A N 1
ATOM 542 C CA . GLU A 1 71 ? -13.625 6.789 28.920 1.00 89.81 71 GLU A CA 1
ATOM 543 C C . GLU A 1 71 ? -12.492 6.740 29.962 1.00 89.81 71 GLU A C 1
ATOM 545 O O . GLU A 1 71 ? -11.780 5.746 30.105 1.00 89.81 71 GLU A O 1
ATOM 550 N N . GLY A 1 72 ? -12.286 7.847 30.682 1.00 87.75 72 GLY A N 1
ATOM 551 C CA . GLY A 1 72 ? -11.238 7.964 31.703 1.00 87.75 72 GLY A CA 1
ATOM 552 C C . GLY A 1 72 ? -9.809 8.105 31.163 1.00 87.75 72 GLY A C 1
ATOM 553 O O . GLY A 1 72 ? -8.873 8.255 31.956 1.00 87.75 72 GLY A O 1
ATOM 554 N N . THR A 1 73 ? -9.609 8.100 29.840 1.00 87.25 73 THR A N 1
ATOM 555 C CA . THR A 1 73 ? -8.306 8.442 29.257 1.00 87.25 73 THR A CA 1
ATOM 556 C C . THR A 1 73 ? -7.989 9.918 29.502 1.00 87.25 73 THR A C 1
ATOM 558 O O . THR A 1 73 ? -8.870 10.778 29.518 1.00 87.25 73 THR A O 1
ATOM 561 N N . LYS A 1 74 ? -6.713 10.225 29.763 1.00 82.44 74 LYS A N 1
ATOM 562 C CA . LYS A 1 74 ? -6.269 11.611 29.949 1.00 82.44 74 LYS A CA 1
ATOM 563 C C . LYS A 1 74 ? -6.119 12.286 28.583 1.00 82.44 74 LYS A C 1
ATOM 565 O O . LYS A 1 74 ? -5.640 11.630 27.656 1.00 82.44 74 LYS A O 1
ATOM 570 N N . PRO A 1 75 ? -6.445 13.584 28.467 1.00 74.94 75 PRO A N 1
ATOM 571 C CA . PRO A 1 75 ? -6.216 14.330 27.236 1.00 74.94 75 PRO A CA 1
ATOM 572 C C . PRO A 1 75 ? -4.728 14.323 26.868 1.00 74.94 75 PRO A C 1
ATOM 574 O O . PRO A 1 75 ? -3.857 14.248 27.743 1.00 74.94 75 PRO A O 1
ATOM 577 N N . ALA A 1 76 ? -4.434 14.418 25.569 1.00 76.56 76 ALA A N 1
ATOM 578 C CA . ALA A 1 76 ? -3.060 14.504 25.088 1.00 76.56 76 ALA A CA 1
ATOM 579 C C . ALA A 1 76 ? -2.323 15.677 25.763 1.00 76.56 76 ALA A C 1
ATOM 581 O O . ALA A 1 76 ? -2.811 16.803 25.801 1.00 76.56 76 ALA A O 1
ATOM 582 N N . ILE A 1 77 ? -1.140 15.402 26.318 1.00 72.50 77 ILE A N 1
ATOM 583 C CA . ILE A 1 77 ? -0.374 16.368 27.130 1.00 72.50 77 ILE A CA 1
ATOM 584 C C . ILE A 1 77 ? 0.423 17.343 26.238 1.00 72.50 77 ILE A C 1
ATOM 586 O O . ILE A 1 77 ? 0.846 18.402 26.688 1.00 72.50 77 ILE A O 1
ATOM 590 N N . LEU A 1 78 ? 0.600 17.011 24.956 1.00 79.25 78 LEU A N 1
ATOM 591 C CA . LEU A 1 78 ? 1.349 17.794 23.968 1.00 79.25 78 LEU A CA 1
ATOM 592 C C . LEU A 1 78 ? 0.432 18.384 22.883 1.00 79.25 78 LEU A C 1
ATOM 594 O O . LEU A 1 78 ? 0.776 18.339 21.704 1.00 79.25 78 LEU A O 1
ATOM 598 N N . LYS A 1 79 ? -0.738 18.913 23.267 1.00 74.06 79 LYS A N 1
ATOM 599 C CA . LYS A 1 79 ? -1.613 19.630 22.326 1.00 74.06 79 LYS A CA 1
ATOM 600 C C . LYS A 1 79 ? -0.955 20.937 21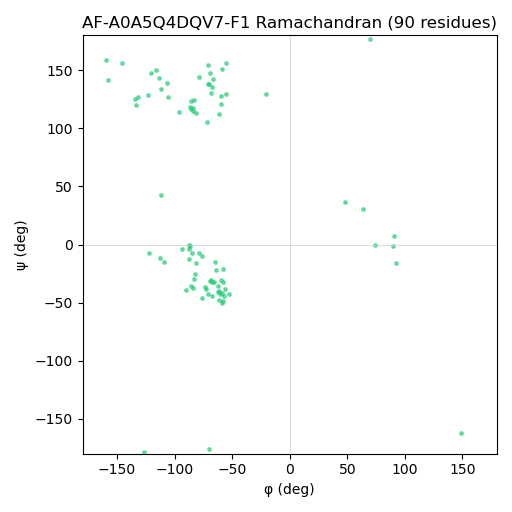.888 1.00 74.06 79 LYS A C 1
ATOM 602 O O . LYS A 1 79 ? -0.417 21.680 22.714 1.00 74.06 79 LYS A O 1
ATOM 607 N N . ARG A 1 80 ? -0.996 21.234 20.590 1.00 78.56 80 ARG A N 1
ATOM 608 C CA . ARG A 1 80 ? -0.654 22.563 20.067 1.00 78.56 80 ARG A CA 1
ATOM 609 C C . ARG A 1 80 ? -1.756 23.553 20.444 1.00 78.56 80 ARG A C 1
ATOM 611 O O . ARG A 1 80 ? -2.909 23.180 20.642 1.00 78.56 80 ARG A O 1
ATOM 618 N N . TYR A 1 81 ? -1.412 24.835 20.531 1.00 69.25 81 TYR A N 1
ATOM 619 C CA . TYR A 1 81 ? -2.415 25.880 20.732 1.00 69.25 81 TYR A CA 1
ATOM 620 C C . TYR A 1 81 ? -3.426 25.860 19.571 1.00 69.25 81 TYR A C 1
ATOM 622 O O . TYR A 1 81 ? -3.022 25.999 18.417 1.00 69.25 81 TYR A O 1
ATOM 630 N N . GLY A 1 82 ? -4.710 25.658 19.884 1.00 71.62 82 GLY A N 1
ATOM 631 C CA . GLY A 1 82 ? -5.797 25.535 18.903 1.00 71.62 82 GLY A CA 1
ATOM 632 C C . GLY A 1 82 ? -6.077 24.113 18.396 1.00 71.62 82 GLY A C 1
ATOM 633 O O . GLY A 1 82 ? -6.987 23.936 17.598 1.00 71.62 82 GLY A O 1
ATOM 634 N N . GLU A 1 83 ? -5.331 23.099 18.842 1.00 72.06 83 GLU A N 1
ATOM 635 C CA . GLU A 1 83 ? -5.605 21.696 18.508 1.00 72.06 83 GLU A CA 1
ATOM 636 C C . GLU A 1 83 ? -6.710 21.140 19.420 1.00 72.06 83 GLU A C 1
ATOM 638 O O . GLU A 1 83 ? -6.502 20.997 20.629 1.00 72.06 83 GLU A O 1
ATOM 643 N N . SER A 1 84 ? -7.873 20.821 18.841 1.00 71.50 84 SER A N 1
ATOM 644 C CA . SER A 1 84 ? -8.938 20.070 19.515 1.00 71.50 84 SER A CA 1
ATOM 645 C C . SER A 1 84 ? -9.015 18.646 18.967 1.00 71.50 84 SER A C 1
ATOM 647 O O . SER A 1 84 ? -8.860 18.402 17.773 1.00 71.50 84 SER A O 1
ATOM 649 N N . ASP A 1 85 ? -9.214 17.696 19.873 1.00 67.38 85 ASP A N 1
ATOM 650 C CA . ASP A 1 85 ? -9.567 16.305 19.586 1.00 67.38 85 ASP A CA 1
ATOM 651 C C . ASP A 1 85 ? -11.090 16.091 19.606 1.00 67.38 85 ASP A C 1
ATOM 653 O O . ASP A 1 85 ? -11.561 14.995 19.287 1.00 67.38 85 ASP A O 1
ATOM 657 N N . ASP A 1 86 ? -11.857 17.128 19.954 1.00 67.88 86 ASP A N 1
ATOM 658 C CA . ASP A 1 86 ? -13.307 17.122 19.896 1.00 67.88 86 ASP A CA 1
ATOM 659 C C . ASP A 1 86 ? -13.775 17.469 18.479 1.00 67.88 86 ASP A C 1
ATOM 661 O O . ASP A 1 86 ? -13.553 18.560 17.958 1.00 67.88 86 ASP A O 1
ATOM 665 N N . ARG A 1 87 ? -14.468 16.522 17.846 1.00 63.28 87 ARG A N 1
ATOM 666 C CA . ARG A 1 87 ? -15.027 16.694 16.497 1.00 63.28 87 ARG A CA 1
ATOM 667 C C . ARG A 1 87 ? -16.113 17.770 16.429 1.00 63.28 87 ARG A C 1
ATOM 669 O O . ARG A 1 87 ? -16.490 18.158 15.330 1.00 63.28 87 ARG A O 1
ATOM 676 N N . SER A 1 88 ? -16.649 18.202 17.569 1.00 66.06 88 SER A N 1
ATOM 677 C CA . SER A 1 88 ? -17.621 19.293 17.653 1.00 66.06 88 SER A CA 1
ATOM 678 C C . SER A 1 88 ? -16.983 20.683 17.761 1.00 66.06 88 SER A C 1
ATOM 680 O O . SER A 1 88 ? -17.680 21.670 17.543 1.00 66.06 88 SER A O 1
ATOM 682 N N . ASP A 1 89 ? -15.672 20.758 18.015 1.00 68.69 89 ASP A N 1
ATOM 683 C CA . ASP A 1 89 ? -14.901 22.008 18.055 1.00 68.69 89 ASP A CA 1
ATOM 684 C C . ASP A 1 89 ? -14.357 22.431 16.673 1.00 68.69 89 ASP A C 1
ATOM 686 O O . ASP A 1 89 ? -13.698 23.466 16.558 1.00 68.69 89 ASP A O 1
ATOM 690 N N . GLU A 1 90 ? -14.609 21.650 15.613 1.00 52.31 90 GLU A N 1
ATOM 691 C CA . GLU A 1 90 ? -14.265 22.030 14.236 1.00 52.31 90 GLU A CA 1
ATOM 692 C C . GLU A 1 90 ? -15.024 23.308 13.841 1.00 52.31 90 GLU A C 1
ATOM 694 O O . GLU A 1 90 ? -16.250 23.327 13.703 1.00 52.31 90 GLU A O 1
ATOM 699 N N . VAL A 1 91 ? -14.274 24.396 13.665 1.00 51.53 91 VAL A N 1
ATOM 700 C CA . VAL A 1 91 ? -14.783 25.682 13.184 1.00 51.53 91 VAL A CA 1
ATOM 701 C C . VAL A 1 91 ? -14.769 25.645 11.654 1.00 51.53 91 VAL A C 1
ATOM 703 O O . VAL A 1 91 ? -13.696 25.514 11.066 1.00 51.53 91 VAL A O 1
ATOM 706 N N . ILE A 1 92 ? -15.944 25.741 11.018 1.00 47.00 92 ILE A N 1
ATOM 707 C CA . ILE A 1 92 ? -16.065 25.981 9.564 1.00 47.00 92 ILE A CA 1
ATOM 708 C C . ILE A 1 92 ? -15.489 27.359 9.223 1.00 47.00 92 ILE A C 1
ATOM 710 O O . ILE A 1 92 ? -15.831 28.324 9.948 1.00 47.00 92 ILE A O 1
#

Sequence (92 aa):
TVGYGTGALLGRGVEKVEAVHWNEELGLAQAMWVIRCNKMGPFIVASDMNGDCLFERENAKISENIARVYEGTKPAILKRYGESDDRSDEVI

pLDDT: mean 86.26, std 13.15, range [47.0, 98.44]